Protein AF-A0A0B0MB59-F1 (afdb_monomer_lite)

Foldseek 3Di:
DPPDDDDDDDDPLVVVLLVLLVVVLVVDDPPPVDPPVNLVVLLVVLVVQQDPQLAHDPDRPDDGDLQRLVVSLSSCSNSPADCQGGDVSSNVSSVVSQVVVVHSLPPDLVSQLVCVVSVSHPPVSHDDDDPCLCVDDPPPPSNLVVDDPVSVVVNVSNVVVVVVVVVVVVVVVPPDD

Secondary structure (DSSP, 8-state):
----------SSHHHHHHHHHHHHHHHTTHHHHS-HHHHHHHHHHHHHT--TTS---SSTTPPP-HHHHHHHHHHHHHTT--TT-SGGGHHHHHHHHHHTTTGGGGS-HHHHHHHHHTTSS-GGGSPP--GGGGGS-TTSTT-GGGS-THHHHHHHHHHHHHHHHHHHHHHHTSS--

Organism: Gossypium arboreum (NCBI:txid29729)

InterPro domains:
  IPR008930 Terpenoid cyclases/protein prenyltransferase alpha-alpha toroid [SSF48239] (23-145)
  IPR018333 Squalene cyclase [PTHR11764] (20-145)
  IPR032697 Squalene cyclase, N-terminal [PF13249] (23-144)

pLDDT: mean 71.59, std 21.79, range [25.02, 96.62]

Sequence (177 aa):
MKQTIPQQKIEDGEEVMYEAITAVVKRRHLNTIFSSEHRKEILRYIYCHQNEDGGWGLYIGGHSTMFCTALNYICMRLLGVGPDGGLNNACERGRKWILDRGGVTTISSWGKTWLSILRVYEWSGCQPMPPEFWLFPSYFPIHPDIKSEYNIRYAELIVYINDDDILMQQRCFVTVE

Radius of gyration: 18.6 Å; chains: 1; bounding box: 46×54×50 Å

Structure (mmCIF, N/CA/C/O backbone):
data_AF-A0A0B0MB59-F1
#
_entry.id   AF-A0A0B0MB59-F1
#
loop_
_atom_site.group_PDB
_atom_site.id
_atom_site.type_symbol
_atom_site.label_atom_id
_atom_site.label_alt_id
_atom_site.label_comp_id
_atom_site.label_asym_id
_atom_site.label_entity_id
_atom_site.label_seq_id
_atom_site.pdbx_PDB_ins_code
_atom_site.Cartn_x
_atom_site.Cartn_y
_atom_site.Cartn_z
_atom_site.occupancy
_atom_site.B_iso_or_equiv
_atom_site.auth_seq_id
_atom_site.auth_comp_id
_atom_site.auth_asym_id
_atom_site.auth_atom_id
_atom_site.pdbx_PDB_model_num
ATOM 1 N N . MET A 1 1 ? 4.342 -9.122 -29.317 1.00 31.11 1 MET A N 1
ATOM 2 C CA . MET A 1 1 ? 3.976 -10.315 -28.526 1.00 31.11 1 MET A CA 1
ATOM 3 C C . MET A 1 1 ? 3.153 -9.822 -27.339 1.00 31.11 1 MET A C 1
ATOM 5 O O . MET A 1 1 ? 3.700 -9.120 -26.502 1.00 31.11 1 MET A O 1
ATOM 9 N N . LYS A 1 2 ? 1.826 -10.015 -27.335 1.00 26.62 2 LYS A N 1
ATOM 10 C CA . LYS A 1 2 ? 0.971 -9.592 -26.211 1.00 26.62 2 LYS A CA 1
ATOM 11 C C . LYS A 1 2 ? 1.116 -10.643 -25.112 1.00 26.62 2 LYS A C 1
ATOM 13 O O . LYS A 1 2 ? 0.613 -11.751 -25.267 1.00 26.62 2 LYS A O 1
ATOM 18 N N . GLN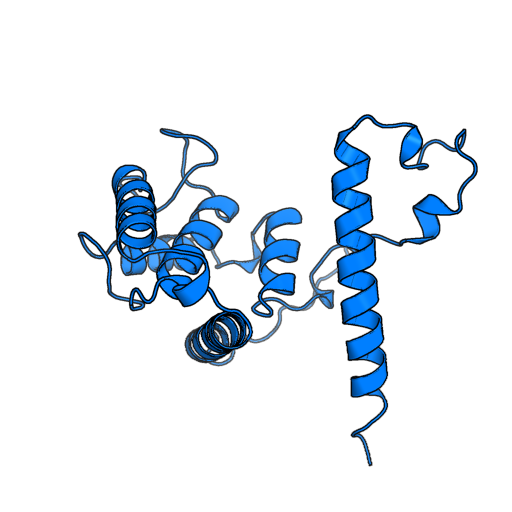 A 1 3 ? 1.866 -10.327 -24.061 1.00 29.17 3 GLN A N 1
ATOM 19 C CA . GLN A 1 3 ? 2.024 -11.225 -22.922 1.00 29.17 3 GLN A CA 1
ATOM 20 C C . GLN A 1 3 ? 0.690 -11.252 -22.167 1.00 29.17 3 GLN A C 1
ATOM 22 O O . GLN A 1 3 ? 0.272 -10.252 -21.589 1.00 29.17 3 GLN A O 1
ATOM 27 N N . THR A 1 4 ? -0.028 -12.369 -22.276 1.00 25.30 4 THR A N 1
ATOM 28 C CA . THR A 1 4 ? -1.316 -12.561 -21.603 1.00 25.30 4 THR A CA 1
ATOM 29 C C . THR A 1 4 ? -1.010 -13.089 -20.211 1.00 25.30 4 THR A C 1
ATOM 31 O O . THR A 1 4 ? -0.623 -14.244 -20.063 1.00 25.30 4 THR A O 1
ATOM 34 N N . ILE A 1 5 ? -1.096 -12.210 -19.212 1.00 34.41 5 ILE A N 1
ATOM 35 C CA . ILE A 1 5 ? -0.910 -12.567 -17.804 1.00 34.41 5 ILE A CA 1
ATOM 36 C C . ILE A 1 5 ? -2.161 -13.348 -17.373 1.00 34.41 5 ILE A C 1
ATOM 38 O O . ILE A 1 5 ? -3.265 -12.815 -17.525 1.00 34.41 5 ILE A O 1
ATOM 42 N N . PRO A 1 6 ? -2.035 -14.596 -16.892 1.00 28.38 6 PRO A N 1
ATOM 43 C CA . PRO A 1 6 ? -3.186 -15.372 -16.451 1.00 28.38 6 PRO A CA 1
ATOM 44 C C . PRO A 1 6 ? -3.876 -14.663 -15.279 1.00 28.38 6 PRO A C 1
ATOM 46 O O . PRO A 1 6 ? -3.225 -14.239 -14.326 1.00 28.38 6 PRO A O 1
ATOM 49 N N . GLN A 1 7 ? -5.199 -14.511 -15.358 1.00 28.09 7 GLN A N 1
ATOM 50 C CA . GLN A 1 7 ? -5.982 -14.004 -14.235 1.00 28.09 7 GLN A CA 1
ATOM 51 C C . GLN A 1 7 ? -6.150 -15.114 -13.201 1.00 28.09 7 GLN A C 1
ATOM 53 O O . GLN A 1 7 ? -6.767 -16.145 -13.469 1.00 28.09 7 GLN A O 1
ATOM 58 N N . GLN A 1 8 ? -5.570 -14.899 -12.026 1.00 40.03 8 GLN A N 1
ATOM 59 C CA . GLN A 1 8 ? -5.631 -15.829 -10.909 1.00 40.03 8 GLN A CA 1
ATOM 60 C C . GLN A 1 8 ? -6.988 -15.695 -10.205 1.00 40.03 8 GLN A C 1
ATOM 62 O O . GLN A 1 8 ? -7.430 -14.584 -9.904 1.00 40.03 8 GLN A O 1
ATOM 67 N N . LYS A 1 9 ? -7.675 -16.824 -9.986 1.00 30.50 9 LYS A N 1
ATOM 68 C CA . LYS A 1 9 ? -8.944 -16.873 -9.249 1.00 30.50 9 LYS A CA 1
ATOM 69 C C . LYS A 1 9 ? -8.696 -16.465 -7.797 1.00 30.50 9 LYS A C 1
ATOM 71 O O . LYS A 1 9 ? -7.925 -17.112 -7.098 1.00 30.50 9 LYS A O 1
ATOM 76 N N . ILE A 1 10 ? -9.351 -15.389 -7.372 1.00 40.19 10 ILE A N 1
ATOM 77 C CA . ILE A 1 10 ? -9.326 -14.890 -5.997 1.00 40.19 10 ILE A CA 1
ATOM 78 C C . ILE A 1 10 ? -10.384 -15.687 -5.219 1.00 40.19 10 ILE A C 1
ATOM 80 O O . ILE A 1 10 ? -11.549 -15.303 -5.210 1.00 40.19 10 ILE A O 1
ATOM 84 N N . GLU A 1 11 ? -10.013 -16.827 -4.637 1.00 37.81 11 GLU A N 1
ATOM 85 C CA . GLU A 1 11 ? -10.822 -17.476 -3.592 1.00 37.81 11 GLU A CA 1
ATOM 86 C C . GLU A 1 11 ? -10.540 -16.767 -2.257 1.00 37.81 11 GLU A C 1
ATOM 88 O O . GLU A 1 11 ? -9.376 -16.603 -1.894 1.00 37.81 11 GLU A O 1
ATOM 93 N N . ASP A 1 12 ? -11.598 -16.251 -1.613 1.00 42.34 12 ASP A N 1
ATOM 94 C CA . ASP A 1 12 ? -11.659 -15.547 -0.315 1.00 42.34 12 ASP A CA 1
ATOM 95 C C . ASP A 1 12 ? -10.362 -14.851 0.143 1.00 42.34 12 ASP A C 1
ATOM 97 O O . ASP A 1 12 ? -9.833 -15.038 1.241 1.00 42.34 12 ASP A O 1
ATOM 101 N N . GLY A 1 13 ? -9.860 -13.974 -0.732 1.00 50.28 13 GLY A N 1
ATOM 102 C CA . GLY A 1 13 ? -8.582 -13.282 -0.569 1.00 50.28 13 GLY A CA 1
ATOM 103 C C . GLY A 1 13 ? -8.487 -12.373 0.660 1.00 50.28 13 GLY A C 1
ATOM 104 O O . GLY A 1 13 ? -7.385 -11.971 1.018 1.00 50.28 13 GLY A O 1
ATOM 105 N N . GLU A 1 14 ? -9.594 -12.050 1.334 1.00 49.81 14 GLU A N 1
ATOM 106 C CA . GLU A 1 14 ? -9.574 -11.238 2.559 1.00 49.81 14 GLU A CA 1
ATOM 107 C C . GLU A 1 14 ? -9.047 -12.000 3.779 1.00 49.81 14 GLU A C 1
ATOM 109 O O . GLU A 1 14 ? -8.273 -11.438 4.560 1.00 49.81 14 GLU A O 1
ATOM 114 N N . GLU A 1 15 ? -9.446 -13.263 3.940 1.00 47.84 15 GLU A N 1
ATOM 115 C CA . GLU A 1 15 ? -9.049 -14.101 5.075 1.00 47.84 15 GLU A CA 1
ATOM 116 C C . GLU A 1 15 ? -7.601 -14.566 4.901 1.00 47.84 15 GLU A C 1
ATOM 118 O O . GLU A 1 15 ? -6.786 -14.428 5.813 1.00 47.84 15 GLU A O 1
ATOM 123 N N . VAL A 1 16 ? -7.235 -14.945 3.671 1.00 52.03 16 VAL A N 1
ATOM 124 C CA . VAL A 1 16 ? -5.850 -15.250 3.285 1.00 52.03 16 VAL A CA 1
ATOM 125 C C . VAL A 1 16 ? -4.939 -14.042 3.506 1.00 52.03 16 VAL A C 1
ATOM 127 O O . VAL A 1 16 ? -3.849 -14.176 4.062 1.00 52.03 16 VAL A O 1
ATOM 130 N N . MET A 1 17 ? -5.381 -12.841 3.123 1.00 55.56 17 MET A N 1
ATOM 131 C CA . MET A 1 17 ? -4.605 -11.622 3.333 1.00 55.56 17 MET A CA 1
ATOM 132 C C . MET A 1 17 ? -4.500 -11.263 4.819 1.00 55.56 17 MET A C 1
ATOM 134 O O . MET A 1 17 ? -3.430 -10.851 5.257 1.00 55.56 17 MET A O 1
ATOM 138 N N . TYR A 1 18 ? -5.558 -11.434 5.618 1.00 55.88 18 TYR A N 1
ATOM 139 C CA . TYR A 1 18 ? -5.492 -11.203 7.063 1.00 55.88 18 TYR A CA 1
ATOM 140 C C . TYR A 1 18 ? -4.552 -12.185 7.766 1.00 55.88 18 TYR A C 1
ATOM 142 O O . TYR A 1 18 ? -3.727 -11.751 8.570 1.00 55.88 18 TYR A O 1
ATOM 150 N N . GLU A 1 19 ? -4.626 -13.474 7.442 1.00 56.94 19 GLU A N 1
ATOM 151 C CA . GLU A 1 19 ? -3.735 -14.511 7.970 1.00 56.94 19 GLU A CA 1
ATOM 152 C C . GLU A 1 19 ? -2.281 -14.262 7.550 1.00 56.94 19 GLU A C 1
ATOM 154 O O . GLU A 1 19 ? -1.385 -14.290 8.393 1.00 56.94 19 GLU A O 1
ATOM 159 N N . ALA A 1 20 ? -2.025 -13.915 6.283 1.00 59.28 20 ALA A N 1
ATOM 160 C CA . ALA A 1 20 ? -0.685 -13.590 5.790 1.00 59.28 20 ALA A CA 1
ATOM 161 C C . ALA A 1 20 ? -0.105 -12.338 6.471 1.00 59.28 20 ALA A C 1
ATOM 163 O O . ALA A 1 20 ? 1.011 -12.378 6.997 1.00 59.28 20 ALA A O 1
ATOM 164 N N . ILE A 1 21 ? -0.879 -11.249 6.543 1.00 57.94 21 ILE A N 1
ATOM 165 C CA . ILE A 1 21 ? -0.508 -10.013 7.251 1.00 57.94 21 ILE A CA 1
ATOM 166 C C . ILE A 1 21 ? -0.241 -10.314 8.731 1.00 57.94 21 ILE A C 1
ATOM 168 O O . ILE A 1 21 ? 0.785 -9.904 9.275 1.00 57.94 21 ILE A O 1
ATOM 172 N N . THR A 1 22 ? -1.114 -11.079 9.386 1.00 55.44 22 THR A N 1
ATOM 173 C CA . THR A 1 22 ? -0.971 -11.451 10.800 1.00 55.44 22 THR A CA 1
ATOM 174 C C . THR A 1 22 ? 0.231 -12.362 11.025 1.00 55.44 22 THR A C 1
ATOM 176 O O . THR A 1 22 ? 0.922 -12.218 12.032 1.00 55.44 22 THR A O 1
ATOM 179 N N . ALA A 1 23 ? 0.544 -13.259 10.092 1.00 55.28 23 ALA A N 1
ATOM 180 C CA . ALA A 1 23 ? 1.728 -14.107 10.147 1.00 55.28 23 ALA A CA 1
ATOM 181 C C . ALA A 1 23 ? 3.022 -13.293 9.998 1.00 55.28 23 ALA A C 1
ATOM 183 O O . ALA A 1 23 ? 3.993 -13.572 10.703 1.00 55.28 23 ALA A O 1
ATOM 184 N N . VAL A 1 24 ? 3.037 -12.261 9.147 1.00 56.34 24 VAL A N 1
ATOM 185 C CA . VAL A 1 24 ? 4.159 -11.312 9.026 1.00 56.34 24 VAL A CA 1
ATOM 186 C C . VAL A 1 24 ? 4.338 -10.511 10.321 1.00 56.34 24 VAL A C 1
ATOM 188 O O . VAL A 1 24 ? 5.451 -10.437 10.845 1.00 56.34 24 VAL A O 1
ATOM 191 N N . VAL A 1 25 ? 3.246 -9.995 10.899 1.00 54.53 25 VAL A N 1
ATOM 192 C CA . VAL A 1 25 ? 3.253 -9.285 12.196 1.00 54.53 25 VAL A CA 1
ATOM 193 C C . VAL A 1 25 ? 3.729 -10.200 13.326 1.00 54.53 25 VAL A C 1
ATOM 195 O O . VAL A 1 25 ? 4.569 -9.800 14.133 1.00 54.53 25 VAL A O 1
ATOM 198 N N . LYS A 1 26 ? 3.237 -11.447 13.377 1.00 52.09 26 LYS A N 1
ATOM 199 C CA . LYS A 1 26 ? 3.660 -12.461 14.357 1.00 52.09 26 LYS A CA 1
ATOM 200 C C . LYS A 1 26 ? 5.127 -12.837 14.190 1.00 52.09 26 LYS A C 1
ATOM 202 O O . LYS A 1 26 ? 5.798 -13.072 15.191 1.00 52.09 26 LYS A O 1
ATOM 207 N N . ARG A 1 27 ? 5.640 -12.879 12.956 1.00 49.03 27 ARG A N 1
ATOM 208 C CA . ARG A 1 27 ? 7.044 -13.219 12.689 1.00 49.03 27 ARG A CA 1
ATOM 209 C C . ARG A 1 27 ? 8.023 -12.133 13.116 1.00 49.03 27 ARG A C 1
ATOM 211 O O . ARG A 1 27 ? 9.173 -12.472 13.383 1.00 49.03 27 ARG A O 1
ATOM 218 N N . ARG A 1 28 ? 7.612 -10.865 13.223 1.00 47.59 28 ARG A N 1
ATOM 219 C CA . ARG A 1 28 ? 8.487 -9.787 13.704 1.00 47.59 28 ARG A CA 1
ATOM 220 C C . ARG A 1 28 ? 7.723 -8.732 14.499 1.00 47.59 28 ARG A C 1
ATOM 222 O O . ARG A 1 28 ? 7.132 -7.833 13.927 1.00 47.59 28 ARG A O 1
ATOM 229 N N . HIS A 1 29 ? 7.831 -8.814 15.825 1.00 59.09 29 HIS A N 1
ATOM 230 C CA . HIS A 1 29 ? 8.320 -7.737 16.707 1.00 59.09 29 HIS A CA 1
ATOM 231 C C . HIS A 1 29 ? 7.786 -6.288 16.539 1.00 59.09 29 HIS A C 1
ATOM 233 O O . HIS A 1 29 ? 8.367 -5.359 17.096 1.00 59.09 29 HIS A O 1
ATOM 239 N N . LEU A 1 30 ? 6.673 -6.030 15.849 1.00 61.66 30 LEU A N 1
ATOM 240 C CA . LEU A 1 30 ? 6.163 -4.662 15.673 1.00 61.66 30 LEU A CA 1
ATOM 241 C C . LEU A 1 30 ? 5.760 -4.025 17.010 1.00 61.66 30 LEU A C 1
ATOM 243 O O . LEU A 1 30 ? 6.005 -2.842 17.223 1.00 61.66 30 LEU A O 1
ATOM 247 N N . ASN A 1 31 ? 5.236 -4.831 17.941 1.00 60.34 31 ASN A N 1
ATOM 248 C CA . ASN A 1 31 ? 4.901 -4.394 19.301 1.00 60.34 31 ASN A CA 1
ATOM 249 C C . ASN A 1 31 ? 6.134 -4.105 20.172 1.00 60.34 31 ASN A C 1
ATOM 251 O O . ASN A 1 31 ? 6.023 -3.382 21.154 1.00 60.34 31 ASN A O 1
ATOM 255 N N . THR A 1 32 ? 7.293 -4.677 19.836 1.00 66.81 32 THR A N 1
ATOM 256 C CA . THR A 1 32 ? 8.566 -4.416 20.527 1.00 66.81 32 THR A CA 1
ATOM 257 C C . THR A 1 32 ? 9.344 -3.260 19.899 1.00 66.81 32 THR A C 1
ATOM 259 O O . THR A 1 32 ? 10.118 -2.615 20.592 1.00 66.81 32 THR A O 1
ATOM 262 N N . ILE A 1 33 ? 9.141 -2.985 18.605 1.00 77.06 33 ILE A N 1
ATOM 263 C CA . ILE A 1 33 ? 9.831 -1.908 17.876 1.00 77.06 33 ILE A CA 1
ATOM 264 C C . ILE A 1 33 ? 9.095 -0.571 18.042 1.00 77.06 33 ILE A C 1
ATOM 266 O O . ILE A 1 33 ? 9.730 0.458 18.266 1.00 77.06 33 ILE A O 1
ATOM 270 N N . PHE A 1 34 ? 7.760 -0.569 17.959 1.00 81.06 34 PHE A N 1
ATOM 271 C CA . PHE A 1 34 ? 6.955 0.642 18.104 1.00 81.06 34 PHE A CA 1
ATOM 272 C C . PHE A 1 34 ? 6.220 0.663 19.442 1.00 81.06 34 PHE A C 1
ATOM 274 O O . PHE A 1 34 ? 5.401 -0.209 19.734 1.00 81.06 34 PHE A O 1
ATOM 281 N N . SER A 1 35 ? 6.466 1.716 20.225 1.00 87.00 35 SER A N 1
ATOM 282 C CA . SER A 1 35 ? 5.687 2.014 21.426 1.00 87.00 35 SER A CA 1
ATOM 283 C C . SER A 1 35 ? 4.209 2.243 21.087 1.00 87.00 35 SER A C 1
ATOM 285 O O . SER A 1 35 ? 3.843 2.545 19.944 1.00 87.00 35 SER A O 1
ATOM 287 N N . SER A 1 36 ? 3.341 2.138 22.095 1.00 86.00 36 SER A N 1
ATOM 288 C CA . SER A 1 36 ? 1.910 2.439 21.952 1.00 86.00 36 SER A CA 1
ATOM 289 C C . SER A 1 36 ? 1.666 3.832 21.376 1.00 86.00 36 SER A C 1
ATOM 291 O O . SER A 1 36 ? 0.788 4.002 20.533 1.00 86.00 36 SER A O 1
ATOM 293 N N . GLU A 1 37 ? 2.466 4.814 21.792 1.00 91.19 37 GLU A N 1
ATOM 294 C CA . GLU A 1 37 ? 2.316 6.202 21.359 1.00 91.19 37 GLU A CA 1
ATOM 295 C C . GLU A 1 37 ? 2.730 6.380 19.898 1.00 91.19 37 GLU A C 1
ATOM 297 O O . GLU A 1 37 ? 1.990 6.997 19.136 1.00 91.19 37 GLU A O 1
ATOM 302 N N . HIS A 1 38 ? 3.821 5.744 19.449 1.00 90.75 38 HIS A N 1
ATOM 303 C CA . HIS A 1 38 ? 4.188 5.767 18.028 1.00 90.75 38 HIS A CA 1
ATOM 304 C C . HIS A 1 38 ? 3.084 5.179 17.147 1.00 90.75 38 HIS A C 1
ATOM 306 O O . HIS A 1 38 ? 2.750 5.750 16.114 1.00 90.75 38 HIS A O 1
ATOM 312 N N . ARG A 1 39 ? 2.467 4.070 17.562 1.00 89.44 39 ARG A N 1
ATOM 313 C CA . ARG A 1 39 ? 1.375 3.447 16.798 1.00 89.44 39 ARG A CA 1
ATOM 314 C C . ARG A 1 39 ? 0.150 4.352 16.696 1.00 89.44 39 ARG A C 1
ATOM 316 O O . ARG A 1 39 ? -0.438 4.448 15.621 1.00 89.44 39 ARG A O 1
ATOM 323 N N . LYS A 1 40 ? -0.219 5.022 17.793 1.00 92.06 40 LYS A N 1
ATOM 324 C CA . LYS A 1 40 ? -1.312 6.006 17.798 1.00 92.06 40 LYS A CA 1
ATOM 325 C C . LYS A 1 40 ? -1.021 7.156 16.840 1.00 92.06 40 LYS A C 1
ATOM 327 O O . LYS A 1 40 ? -1.894 7.514 16.058 1.00 92.06 40 LYS A O 1
ATOM 332 N N . GLU A 1 41 ? 0.199 7.685 16.859 1.00 94.94 41 GLU A N 1
ATOM 333 C CA . GLU A 1 41 ? 0.596 8.799 15.995 1.00 94.94 41 GLU A CA 1
ATOM 334 C C . GLU A 1 41 ? 0.687 8.408 14.516 1.00 94.94 41 GLU A C 1
ATOM 336 O O . GLU A 1 41 ? 0.254 9.176 13.659 1.00 94.94 41 GLU A O 1
ATOM 341 N N . ILE A 1 42 ? 1.144 7.191 14.202 1.00 93.69 42 ILE A N 1
ATOM 342 C CA . ILE A 1 42 ? 1.111 6.657 12.832 1.00 93.69 42 ILE A CA 1
ATOM 343 C C . ILE A 1 42 ? -0.337 6.568 12.335 1.00 93.69 42 ILE A C 1
ATOM 345 O O . ILE A 1 42 ? -0.647 7.063 11.254 1.00 93.69 42 ILE A O 1
ATOM 349 N N . LEU A 1 43 ? -1.247 5.992 13.129 1.00 94.31 43 LEU A N 1
ATOM 350 C CA . LEU A 1 43 ? -2.665 5.922 12.762 1.00 94.31 43 LEU A CA 1
ATOM 351 C C . LEU A 1 43 ? -3.284 7.316 12.619 1.00 94.31 43 LEU A C 1
ATOM 353 O O . LEU A 1 43 ? -3.990 7.566 11.646 1.00 94.31 43 LEU A O 1
ATOM 357 N N . ARG A 1 44 ? -2.979 8.242 13.538 1.00 95.75 44 ARG A N 1
ATOM 358 C CA . ARG A 1 44 ? -3.426 9.639 13.456 1.00 95.75 44 ARG A CA 1
ATOM 359 C C . ARG A 1 44 ? -2.990 10.270 12.139 1.00 95.75 44 ARG A C 1
ATOM 361 O O . ARG A 1 44 ? -3.821 10.852 11.450 1.00 95.75 44 ARG A O 1
ATOM 368 N N . TYR A 1 45 ? -1.724 10.099 11.761 1.00 95.44 45 TYR A N 1
ATOM 369 C CA . TYR A 1 45 ? -1.201 10.592 10.492 1.00 95.44 45 TYR A CA 1
ATOM 370 C C . TYR A 1 45 ? -1.955 10.001 9.294 1.00 95.44 45 TYR A C 1
ATOM 372 O O . TYR A 1 45 ? -2.354 10.752 8.406 1.00 95.44 45 TYR A O 1
ATOM 380 N N . ILE A 1 46 ? -2.203 8.689 9.277 1.00 95.25 46 ILE A N 1
ATOM 381 C CA . ILE A 1 46 ? -2.947 8.027 8.194 1.00 95.25 46 ILE A CA 1
ATOM 382 C C . ILE A 1 46 ? -4.365 8.599 8.079 1.00 95.25 46 ILE A C 1
ATOM 384 O O . ILE A 1 46 ? -4.803 8.930 6.977 1.00 95.25 46 ILE A O 1
ATOM 388 N N . TYR A 1 47 ? -5.070 8.760 9.202 1.00 95.69 47 TYR A N 1
ATOM 389 C CA . TYR A 1 47 ? -6.438 9.281 9.211 1.00 95.69 47 TYR A CA 1
ATOM 390 C C . TYR A 1 47 ? -6.517 10.744 8.771 1.00 95.69 47 TYR A C 1
ATOM 392 O O . TYR A 1 47 ? -7.429 11.101 8.032 1.00 95.69 47 TYR A O 1
ATOM 400 N N . CYS A 1 48 ? -5.562 11.583 9.182 1.00 94.94 48 CYS A N 1
ATOM 401 C CA . CYS A 1 48 ? -5.528 12.998 8.803 1.00 94.94 48 CYS A CA 1
ATOM 402 C C . CYS A 1 48 ? -5.342 13.221 7.296 1.00 94.94 48 CYS A C 1
ATOM 404 O O . CYS A 1 48 ? -5.739 14.265 6.790 1.00 94.94 48 CYS A O 1
ATOM 406 N N . HIS A 1 49 ? -4.733 12.265 6.595 1.00 94.75 49 HIS A N 1
ATOM 407 C CA . HIS A 1 49 ? -4.380 12.393 5.181 1.00 94.75 49 HIS A CA 1
ATOM 408 C C . HIS A 1 49 ? -5.203 11.488 4.262 1.00 94.75 49 HIS A C 1
ATOM 410 O O . HIS A 1 49 ? -4.860 11.344 3.088 1.00 94.75 49 HIS A O 1
ATOM 416 N N . GLN A 1 50 ? -6.263 10.863 4.778 1.00 96.62 50 GLN A N 1
ATOM 417 C CA . GLN A 1 50 ? -7.209 10.160 3.924 1.00 96.62 50 GLN A CA 1
ATOM 418 C C . GLN A 1 50 ? -8.067 11.182 3.179 1.00 96.62 50 GLN A C 1
ATOM 420 O O . GLN A 1 50 ? -8.667 12.067 3.788 1.00 96.62 50 GLN A O 1
ATOM 425 N N . ASN A 1 51 ? -8.130 11.041 1.861 1.00 96.25 51 ASN A N 1
ATOM 426 C CA . ASN A 1 51 ? -8.953 11.892 1.016 1.00 96.25 51 ASN A CA 1
ATOM 427 C C . ASN A 1 51 ? -10.448 11.590 1.225 1.00 96.25 51 ASN A C 1
ATOM 429 O O . ASN A 1 51 ? -10.825 10.512 1.693 1.00 96.25 51 ASN A O 1
ATOM 433 N N . GLU A 1 52 ? -11.314 12.522 0.822 1.00 94.81 52 GLU A N 1
ATOM 434 C CA . GLU A 1 52 ? -12.777 12.372 0.925 1.00 94.81 52 GLU A CA 1
ATOM 435 C C . GLU A 1 52 ? -13.312 11.155 0.157 1.00 94.81 52 GLU A C 1
ATOM 437 O O . GLU A 1 52 ? -14.304 10.549 0.554 1.00 94.81 52 GLU A O 1
ATOM 442 N N . ASP A 1 53 ? -12.621 10.755 -0.915 1.00 94.56 53 ASP A N 1
ATOM 443 C CA . ASP A 1 53 ? -12.957 9.562 -1.693 1.00 94.56 53 ASP A CA 1
ATOM 444 C C . ASP A 1 53 ? -12.617 8.247 -0.968 1.00 94.56 53 ASP A C 1
ATOM 446 O O . ASP A 1 53 ? -13.030 7.177 -1.412 1.00 94.56 53 ASP A O 1
ATOM 450 N N . GLY A 1 54 ? -11.891 8.313 0.152 1.00 94.81 54 GLY A N 1
ATOM 451 C CA . GLY A 1 54 ? -11.458 7.167 0.944 1.00 94.81 54 GLY A CA 1
ATOM 452 C C . GLY A 1 54 ? -10.059 6.648 0.611 1.00 94.81 54 GLY A C 1
ATOM 453 O O . GLY A 1 54 ? -9.605 5.712 1.271 1.00 94.81 54 GLY A O 1
ATOM 454 N N . GLY A 1 55 ? -9.364 7.223 -0.372 1.00 94.94 55 GLY A N 1
ATOM 455 C CA . GLY A 1 55 ? -8.014 6.812 -0.754 1.00 94.94 55 GLY A CA 1
ATOM 456 C C . GLY A 1 55 ? -6.897 7.697 -0.190 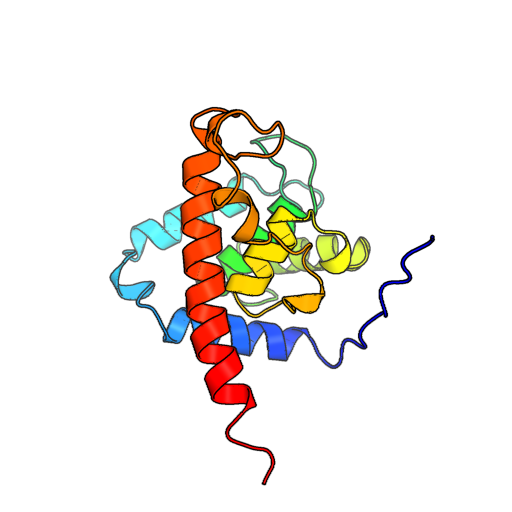1.00 94.94 55 GLY A C 1
ATOM 457 O O . GLY A 1 55 ? -7.132 8.621 0.589 1.00 94.94 55 GLY A O 1
ATOM 458 N N . TRP A 1 56 ? -5.660 7.402 -0.603 1.00 96.62 56 TRP A N 1
ATOM 459 C CA . TRP A 1 56 ? -4.460 8.178 -0.266 1.00 96.62 56 TRP A CA 1
ATOM 460 C C . TRP A 1 56 ? -3.609 8.457 -1.503 1.00 96.62 56 TRP A C 1
ATOM 462 O O . TRP A 1 56 ? -3.474 7.606 -2.389 1.00 96.62 56 TRP A O 1
ATOM 472 N N . GLY A 1 57 ? -3.009 9.646 -1.551 1.00 93.62 57 GLY A N 1
ATOM 473 C CA . GLY A 1 57 ? -2.096 10.071 -2.612 1.00 93.62 57 GLY A CA 1
ATOM 474 C C . GLY A 1 57 ? -0.616 9.825 -2.307 1.00 93.62 57 GLY A C 1
ATOM 475 O O . GLY A 1 57 ? -0.244 9.422 -1.207 1.00 93.62 57 GLY A O 1
ATOM 476 N N . LEU A 1 58 ? 0.236 10.082 -3.306 1.00 90.88 58 LEU A N 1
ATOM 477 C CA . LEU A 1 58 ? 1.704 10.002 -3.185 1.00 90.88 58 LEU A CA 1
ATOM 478 C C . LEU A 1 58 ? 2.304 11.099 -2.296 1.00 90.88 58 LEU A C 1
ATOM 480 O O . LEU A 1 58 ? 3.400 10.936 -1.770 1.00 90.88 58 LEU A O 1
ATOM 484 N N . TYR A 1 59 ? 1.597 12.212 -2.145 1.00 90.62 59 TYR A N 1
ATOM 485 C CA . TYR A 1 59 ? 1.954 13.317 -1.268 1.00 90.62 59 TYR A CA 1
ATOM 486 C C . TYR A 1 59 ? 0.686 13.884 -0.627 1.00 90.62 59 TYR A C 1
ATOM 488 O O . TYR A 1 59 ? -0.432 13.595 -1.063 1.00 90.62 59 TYR A O 1
ATOM 496 N N . ILE A 1 60 ? 0.869 14.693 0.415 1.00 88.25 60 ILE A N 1
ATOM 497 C CA . ILE A 1 60 ? -0.226 15.312 1.165 1.00 88.25 60 ILE A CA 1
ATOM 498 C C . ILE A 1 60 ? -1.033 16.235 0.239 1.00 88.25 60 ILE A C 1
ATOM 500 O O . ILE A 1 60 ? -0.482 17.173 -0.330 1.00 88.25 60 ILE A O 1
ATOM 504 N N . GLY A 1 61 ? -2.331 15.956 0.085 1.00 87.19 61 GLY A N 1
ATOM 505 C CA . GLY A 1 61 ? -3.234 16.691 -0.811 1.00 87.19 61 GLY A CA 1
ATOM 506 C C . GLY A 1 61 ? -3.227 16.218 -2.271 1.00 87.19 61 GLY A C 1
ATOM 507 O O . GLY A 1 61 ? -3.951 16.771 -3.094 1.00 87.19 61 GLY A O 1
ATOM 508 N N . GLY A 1 62 ? -2.431 15.199 -2.611 1.00 91.94 62 GLY A N 1
ATOM 509 C CA . GLY A 1 62 ? -2.464 14.572 -3.929 1.00 91.94 62 GLY A CA 1
ATOM 510 C C . GLY A 1 62 ? -3.677 13.655 -4.120 1.00 91.94 62 GLY A C 1
ATOM 511 O O . GLY A 1 62 ? -4.246 13.127 -3.162 1.00 91.94 62 GLY A O 1
ATOM 512 N N . HIS A 1 63 ? -4.041 13.406 -5.380 1.00 95.06 63 HIS A N 1
ATOM 513 C CA . HIS A 1 63 ? -5.109 12.463 -5.719 1.00 95.06 63 HIS A CA 1
ATOM 514 C C . HIS A 1 63 ? -4.802 11.042 -5.247 1.00 95.06 63 HIS A C 1
ATOM 516 O O . HIS A 1 63 ? -3.650 10.598 -5.260 1.00 95.06 63 HIS A O 1
ATOM 522 N N . SER A 1 64 ? -5.857 10.315 -4.888 1.00 95.88 64 SER A N 1
ATOM 523 C CA . SER A 1 64 ? -5.768 8.936 -4.428 1.00 95.88 64 SER A CA 1
ATOM 524 C C . SER A 1 64 ? -5.200 8.007 -5.502 1.00 95.88 64 SER A C 1
ATOM 526 O O . SER A 1 64 ? -5.624 8.024 -6.658 1.00 95.88 64 SER A O 1
ATOM 528 N N . THR A 1 65 ? -4.238 7.170 -5.117 1.00 94.56 65 THR A N 1
ATOM 529 C CA . THR A 1 65 ? -3.592 6.189 -6.001 1.00 94.56 65 THR A CA 1
ATOM 530 C C . THR A 1 65 ? -3.728 4.782 -5.432 1.00 94.56 65 THR A C 1
ATOM 532 O O . THR A 1 65 ? -3.799 4.605 -4.215 1.00 94.56 65 THR A O 1
ATOM 535 N N . MET A 1 66 ? -3.721 3.762 -6.299 1.00 92.25 66 MET A N 1
ATOM 536 C CA . MET A 1 66 ? -3.789 2.361 -5.858 1.00 92.25 66 MET A CA 1
ATOM 537 C C . MET A 1 66 ? -2.610 1.986 -4.958 1.00 92.25 66 MET A C 1
ATOM 539 O O . MET A 1 66 ? -2.800 1.333 -3.939 1.00 92.25 66 MET A O 1
ATOM 543 N N . PHE A 1 67 ? -1.406 2.461 -5.290 1.00 91.12 67 PHE A N 1
ATOM 544 C CA . PHE A 1 67 ? -0.196 2.200 -4.513 1.00 91.12 67 PHE A CA 1
ATOM 545 C C . PHE A 1 67 ? -0.309 2.711 -3.074 1.00 91.12 67 PHE A C 1
ATOM 547 O O . PHE A 1 67 ? -0.205 1.933 -2.127 1.00 91.12 67 PHE A O 1
ATOM 554 N N . CYS A 1 68 ? -0.587 4.003 -2.899 1.00 93.75 68 CYS A N 1
ATOM 555 C CA . CYS A 1 68 ? -0.659 4.602 -1.570 1.00 93.75 68 CYS A CA 1
ATOM 556 C C . CYS A 1 68 ? -1.885 4.134 -0.788 1.00 93.75 68 CYS A C 1
ATOM 558 O O . CYS A 1 68 ? -1.785 3.927 0.419 1.00 93.75 68 CYS A O 1
ATOM 560 N N . THR A 1 69 ? -3.023 3.924 -1.453 1.00 94.69 69 THR A N 1
ATOM 561 C CA . THR A 1 69 ? -4.238 3.444 -0.783 1.00 94.69 69 THR A CA 1
ATOM 562 C C . THR A 1 69 ? -4.057 2.022 -0.263 1.00 94.69 69 THR A C 1
ATOM 564 O O . THR A 1 69 ? -4.357 1.762 0.900 1.00 94.69 69 THR A O 1
ATOM 567 N N . ALA A 1 70 ? -3.488 1.120 -1.071 1.00 91.94 70 ALA A N 1
ATOM 568 C CA . ALA A 1 70 ? -3.207 -0.249 -0.646 1.00 91.94 70 ALA A CA 1
ATOM 569 C C . ALA A 1 70 ? -2.205 -0.298 0.519 1.00 91.94 70 ALA A C 1
ATOM 571 O O . ALA A 1 70 ? -2.449 -0.992 1.504 1.00 91.94 70 ALA A O 1
ATOM 572 N N . LEU A 1 71 ? -1.112 0.472 0.456 1.00 91.25 71 LEU A N 1
ATOM 573 C CA . LEU A 1 71 ? -0.112 0.490 1.529 1.00 91.25 71 LEU A CA 1
ATOM 574 C C . LEU A 1 71 ? -0.647 1.085 2.836 1.00 91.25 71 LEU A C 1
ATOM 576 O O . LEU A 1 71 ? -0.395 0.517 3.897 1.00 91.25 71 LEU A O 1
ATOM 580 N N . ASN A 1 72 ? -1.410 2.182 2.787 1.00 93.38 72 ASN A N 1
ATOM 581 C CA . ASN A 1 72 ? -2.026 2.754 3.991 1.00 93.38 72 ASN A CA 1
ATOM 582 C C . ASN A 1 72 ? -3.081 1.813 4.585 1.00 93.38 72 ASN A C 1
ATOM 584 O O . ASN A 1 72 ? -3.119 1.627 5.802 1.00 93.38 72 ASN A O 1
ATOM 588 N N . TYR A 1 73 ? -3.882 1.157 3.739 1.00 92.31 73 TYR A N 1
ATOM 589 C CA . TYR A 1 73 ? -4.818 0.125 4.175 1.00 92.31 73 TYR A CA 1
ATOM 590 C C . TYR A 1 73 ? -4.098 -1.014 4.908 1.00 92.31 73 TYR A C 1
ATOM 592 O O . TYR A 1 73 ? -4.434 -1.331 6.049 1.00 92.31 73 TYR A O 1
ATOM 600 N N . ILE A 1 74 ? -3.054 -1.579 4.297 1.00 89.25 74 ILE A N 1
ATOM 601 C CA . ILE A 1 74 ? -2.250 -2.647 4.899 1.00 89.25 74 ILE A CA 1
ATOM 602 C C . ILE A 1 74 ? -1.579 -2.172 6.189 1.00 89.25 74 ILE A C 1
ATOM 604 O O . ILE A 1 74 ? -1.574 -2.908 7.169 1.00 89.25 74 ILE A O 1
ATOM 608 N N . CYS A 1 75 ? -1.063 -0.942 6.235 1.00 89.75 75 CYS A N 1
ATOM 609 C CA . CYS A 1 75 ? -0.460 -0.373 7.439 1.00 89.75 75 CYS A CA 1
ATOM 610 C C . CYS A 1 75 ? -1.455 -0.341 8.609 1.00 89.75 75 CYS A C 1
ATOM 612 O O . CYS A 1 75 ? -1.126 -0.788 9.708 1.00 89.75 75 CYS A O 1
ATOM 614 N N . MET A 1 76 ? -2.698 0.088 8.370 1.00 90.00 76 MET A N 1
ATOM 615 C CA . MET A 1 76 ? -3.751 0.031 9.388 1.00 90.00 76 MET A CA 1
ATOM 616 C C . MET A 1 76 ? -4.031 -1.410 9.837 1.00 90.00 76 MET A C 1
ATOM 618 O O . MET A 1 76 ? -4.107 -1.663 11.042 1.00 90.00 76 MET A O 1
ATOM 622 N N . ARG A 1 77 ? -4.111 -2.368 8.899 1.00 87.62 77 ARG A N 1
ATOM 623 C CA . ARG A 1 77 ? -4.298 -3.796 9.224 1.00 87.62 77 ARG A CA 1
ATOM 624 C C . ARG A 1 77 ? -3.142 -4.344 10.073 1.00 87.62 77 ARG A C 1
ATOM 626 O O . ARG A 1 77 ? -3.395 -5.003 11.078 1.00 87.62 77 ARG A O 1
ATOM 633 N N . LEU A 1 78 ? -1.893 -4.016 9.731 1.00 84.00 78 LEU A N 1
ATOM 634 C CA . LEU A 1 78 ? -0.686 -4.397 10.483 1.00 84.00 78 LEU A CA 1
ATOM 635 C C . LEU A 1 78 ? -0.677 -3.815 11.904 1.00 84.00 78 LEU A C 1
ATOM 637 O O . LEU A 1 78 ? -0.209 -4.460 12.841 1.00 84.00 78 LEU A O 1
ATOM 641 N N . LEU A 1 79 ? -1.213 -2.605 12.080 1.00 85.69 79 LEU A N 1
ATOM 642 C CA . LEU A 1 79 ? -1.330 -1.943 13.381 1.00 85.69 79 LEU A CA 1
ATOM 643 C C . LEU A 1 79 ? -2.508 -2.455 14.225 1.00 85.69 79 LEU A C 1
ATOM 645 O O . LEU A 1 79 ? -2.673 -1.993 15.358 1.00 85.69 79 LEU A O 1
ATOM 649 N N . GLY A 1 80 ? -3.271 -3.432 13.724 1.00 84.12 80 GLY A N 1
ATOM 650 C CA . GLY A 1 80 ? -4.363 -4.096 14.437 1.00 84.12 80 GLY A CA 1
ATOM 651 C C . GLY A 1 80 ? -5.736 -3.458 14.232 1.00 84.12 80 GLY A C 1
ATOM 652 O O . GLY A 1 80 ? -6.666 -3.781 14.967 1.00 84.12 80 GLY A O 1
ATOM 653 N N . VAL A 1 81 ? -5.886 -2.554 13.260 1.00 88.06 81 VAL A N 1
ATOM 654 C CA . VAL A 1 81 ? -7.199 -2.013 12.887 1.00 88.06 81 VAL A CA 1
ATOM 655 C C . VAL A 1 81 ? -7.974 -3.087 12.118 1.00 88.06 81 VAL A C 1
ATOM 657 O O . VAL A 1 81 ? -7.457 -3.687 11.173 1.00 88.06 81 VAL A O 1
ATOM 660 N N . GLY A 1 82 ? -9.213 -3.346 12.539 1.00 85.19 82 GLY A N 1
ATOM 661 C CA . GLY A 1 82 ? -10.108 -4.283 11.856 1.00 85.19 82 GLY A CA 1
ATOM 662 C C . GLY A 1 82 ? -10.498 -3.809 10.447 1.00 85.19 82 GLY A C 1
ATOM 663 O O . GLY A 1 82 ? -10.372 -2.621 10.150 1.00 85.19 82 GLY A O 1
ATOM 664 N N . PRO A 1 83 ? -10.993 -4.712 9.580 1.00 83.12 83 PRO A N 1
ATOM 665 C CA . PRO A 1 83 ? -11.377 -4.383 8.201 1.00 83.12 83 PRO A CA 1
ATOM 666 C C . PRO A 1 83 ? -12.447 -3.285 8.113 1.00 83.12 83 PRO A C 1
ATOM 668 O O . PRO A 1 83 ? -12.374 -2.440 7.224 1.00 83.12 83 PRO A O 1
ATOM 671 N N . ASP A 1 84 ? -13.370 -3.254 9.076 1.00 89.94 84 ASP A N 1
ATOM 672 C CA . ASP A 1 84 ? -14.435 -2.247 9.186 1.00 89.94 84 ASP A CA 1
ATOM 673 C C . ASP A 1 84 ? -14.117 -1.185 10.258 1.00 89.94 84 ASP A C 1
ATOM 675 O O . ASP A 1 84 ? -14.994 -0.498 10.772 1.00 89.94 8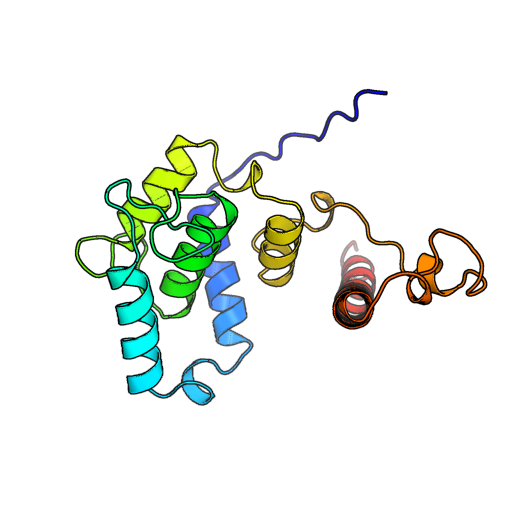4 ASP A O 1
ATOM 679 N N . GLY A 1 85 ? -12.844 -1.086 10.657 1.00 88.50 85 GLY A N 1
ATOM 680 C CA . GLY A 1 85 ? -12.389 -0.240 11.754 1.00 88.50 85 GLY A CA 1
ATOM 681 C C . GLY A 1 85 ? -11.733 1.075 11.326 1.00 88.50 85 GLY A C 1
ATOM 682 O O . GLY A 1 85 ? -11.677 1.460 10.155 1.00 88.50 85 GLY A O 1
ATOM 683 N N . GLY A 1 86 ? -11.164 1.752 12.323 1.00 91.12 86 GLY A N 1
ATOM 684 C CA . GLY A 1 86 ? -10.441 3.013 12.162 1.00 91.12 86 GLY A CA 1
ATOM 685 C C . GLY A 1 86 ? -11.331 4.240 12.347 1.00 91.12 86 GLY A C 1
ATOM 686 O O . GLY A 1 86 ? -12.554 4.141 12.450 1.00 91.12 86 GLY A O 1
ATOM 687 N N . LEU A 1 87 ? -10.710 5.418 12.416 1.00 91.81 87 LEU A N 1
ATOM 688 C CA . LEU A 1 87 ? -11.445 6.666 12.613 1.00 91.81 87 LEU A CA 1
ATOM 689 C C . LEU A 1 87 ? -12.370 6.923 11.415 1.00 91.81 87 LEU A C 1
ATOM 691 O O . LEU A 1 87 ? -11.920 6.923 10.270 1.00 91.81 87 LEU A O 1
ATOM 695 N N . ASN A 1 88 ? -13.658 7.146 11.679 1.00 92.56 88 ASN A N 1
ATOM 696 C CA . ASN A 1 88 ? -14.687 7.330 10.653 1.00 92.56 88 ASN A CA 1
ATOM 697 C C . ASN A 1 88 ? -14.749 6.170 9.635 1.00 92.56 88 ASN A C 1
ATOM 699 O O . ASN A 1 88 ? -14.981 6.435 8.465 1.00 92.56 88 ASN A O 1
ATOM 703 N N . ASN A 1 89 ? -14.489 4.915 10.010 1.00 94.19 89 ASN A N 1
ATOM 704 C CA . ASN A 1 89 ? -14.422 3.773 9.077 1.00 94.19 89 ASN A CA 1
ATOM 705 C C . ASN A 1 89 ? -13.359 3.947 7.971 1.00 94.19 89 ASN A C 1
ATOM 707 O O . ASN A 1 89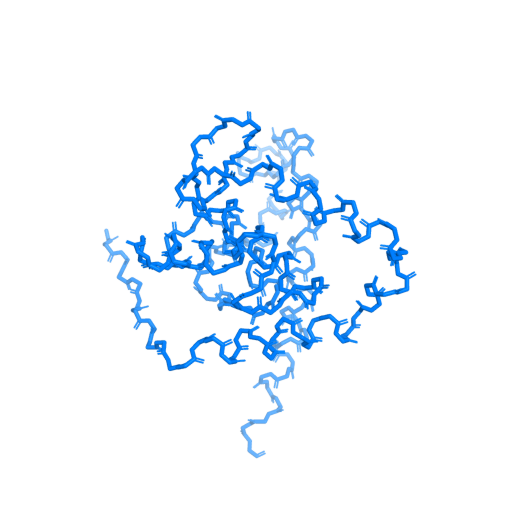 ? -13.547 3.554 6.816 1.00 94.19 89 ASN A O 1
ATOM 711 N N . ALA A 1 90 ? -12.221 4.561 8.308 1.00 93.81 90 ALA A N 1
ATOM 712 C CA . ALA A 1 90 ? -11.117 4.777 7.374 1.00 93.81 90 ALA A CA 1
ATOM 713 C C . ALA A 1 90 ? -10.667 3.496 6.653 1.00 93.81 90 ALA A C 1
ATOM 715 O O . ALA A 1 90 ? -10.374 3.543 5.455 1.00 93.81 90 ALA A O 1
ATOM 716 N N . CYS A 1 91 ? -10.628 2.361 7.361 1.00 92.06 91 CYS A N 1
ATOM 717 C CA . CYS A 1 91 ? -10.202 1.083 6.793 1.00 92.06 91 CYS A CA 1
ATOM 718 C C . CYS A 1 91 ? -11.217 0.561 5.763 1.00 92.06 91 CYS A C 1
ATOM 720 O O . CYS A 1 91 ? -10.833 0.216 4.644 1.00 92.06 91 CYS A O 1
ATOM 722 N N . GLU A 1 92 ? -12.508 0.616 6.095 1.00 93.50 92 GLU A N 1
ATOM 723 C CA . GLU A 1 92 ? -13.607 0.220 5.210 1.00 93.50 92 GLU A CA 1
ATOM 724 C C . GLU A 1 92 ? -13.613 1.050 3.921 1.00 93.50 92 GLU A C 1
ATOM 726 O O . GLU A 1 92 ? -13.648 0.499 2.819 1.00 93.50 92 GLU A O 1
ATOM 731 N N . ARG A 1 93 ? -13.512 2.381 4.047 1.00 95.75 93 ARG A N 1
ATOM 732 C CA . ARG A 1 93 ? -13.458 3.293 2.895 1.00 95.75 93 ARG A CA 1
ATOM 733 C C . ARG A 1 93 ? -12.263 3.011 1.994 1.00 95.75 93 ARG A C 1
ATOM 735 O O . ARG A 1 93 ? -12.420 2.965 0.777 1.00 95.75 93 ARG A O 1
ATOM 742 N N . GLY A 1 94 ? -11.089 2.791 2.589 1.00 94.25 94 GLY A N 1
ATOM 743 C CA . GLY A 1 94 ? -9.880 2.431 1.851 1.00 94.25 94 GLY A CA 1
ATOM 744 C C . GLY A 1 94 ? -10.056 1.130 1.073 1.00 94.25 94 GLY A C 1
ATOM 745 O O . GLY A 1 94 ? -9.750 1.076 -0.118 1.00 94.25 94 GLY A O 1
ATOM 746 N N . ARG A 1 95 ? -10.629 0.101 1.712 1.00 93.19 95 ARG A N 1
ATOM 747 C CA . ARG A 1 95 ? -10.962 -1.166 1.049 1.00 93.19 95 ARG A CA 1
ATOM 748 C C . ARG A 1 95 ? -11.934 -0.951 -0.105 1.00 93.19 95 ARG A C 1
ATOM 750 O O . ARG A 1 95 ? -11.679 -1.431 -1.206 1.00 93.19 95 ARG A O 1
ATOM 757 N N . LYS A 1 96 ? -13.026 -0.225 0.133 1.00 93.81 96 LYS A N 1
ATOM 758 C CA . LYS A 1 96 ? -14.025 0.071 -0.896 1.00 93.81 96 LYS A CA 1
ATOM 759 C C . LYS A 1 96 ? -13.390 0.774 -2.095 1.00 93.81 96 LYS A C 1
ATOM 761 O O . LYS A 1 96 ? -13.590 0.341 -3.223 1.00 93.81 96 LYS A O 1
ATOM 766 N N . TRP A 1 97 ? -12.554 1.784 -1.853 1.00 95.06 97 TRP A N 1
ATOM 767 C CA . TRP A 1 97 ? -11.840 2.505 -2.907 1.00 95.06 97 TRP A CA 1
ATOM 768 C C . TRP A 1 97 ? -10.970 1.579 -3.772 1.00 95.06 97 TRP A C 1
ATOM 770 O O . TRP A 1 97 ? -10.940 1.742 -4.996 1.00 95.06 97 TRP A O 1
ATOM 780 N N . ILE A 1 98 ? -10.283 0.613 -3.142 1.00 92.50 98 ILE A N 1
ATOM 781 C CA . ILE A 1 98 ? -9.446 -0.398 -3.808 1.00 92.50 98 ILE A CA 1
ATOM 782 C C . ILE A 1 98 ? -10.307 -1.338 -4.661 1.00 92.50 98 ILE A C 1
ATOM 784 O O . ILE A 1 98 ? -10.010 -1.541 -5.840 1.00 92.50 98 ILE A O 1
ATOM 788 N N . LEU A 1 99 ? -11.371 -1.902 -4.084 1.00 90.56 99 LEU A N 1
ATOM 789 C CA . LEU A 1 99 ? -12.250 -2.856 -4.766 1.00 90.56 99 LEU A CA 1
ATOM 790 C C . LEU A 1 99 ? -12.971 -2.214 -5.957 1.00 90.56 99 LEU A C 1
ATOM 792 O O . LEU A 1 99 ? -12.963 -2.781 -7.049 1.00 90.56 99 LEU A O 1
ATOM 796 N N . ASP A 1 100 ? -13.483 -0.993 -5.785 1.00 91.38 100 ASP A N 1
ATOM 797 C CA . ASP A 1 100 ? -14.189 -0.240 -6.830 1.00 91.38 100 ASP A CA 1
ATOM 798 C C . ASP A 1 100 ? -13.287 0.058 -8.054 1.00 91.38 100 ASP A C 1
ATOM 800 O O . ASP A 1 100 ? -13.784 0.362 -9.137 1.00 91.38 100 ASP A O 1
ATOM 804 N N . ARG A 1 101 ? -11.956 -0.051 -7.914 1.00 89.81 101 ARG A N 1
ATOM 805 C CA . ARG A 1 101 ? -10.955 0.188 -8.975 1.00 89.81 101 ARG A CA 1
ATOM 806 C C . ARG A 1 101 ? -10.254 -1.083 -9.470 1.00 89.81 101 ARG A C 1
ATOM 808 O O . ARG A 1 101 ? -9.166 -1.007 -10.041 1.00 89.81 101 ARG A O 1
ATOM 815 N N . GLY A 1 102 ? -10.873 -2.249 -9.279 1.00 83.75 102 GLY A N 1
ATOM 816 C CA . GLY A 1 102 ? -10.363 -3.530 -9.789 1.00 83.75 102 GLY A CA 1
ATOM 817 C C . GLY A 1 102 ? -9.340 -4.210 -8.875 1.00 83.75 102 GLY A C 1
ATOM 818 O O . GLY A 1 102 ? -8.651 -5.144 -9.293 1.00 83.75 102 GLY A O 1
ATOM 819 N N . GLY A 1 103 ? -9.240 -3.757 -7.625 1.00 86.88 103 GLY A N 1
ATOM 820 C CA . GLY A 1 103 ? -8.371 -4.344 -6.617 1.00 86.88 103 GLY A CA 1
ATOM 821 C C . GLY A 1 103 ? -6.886 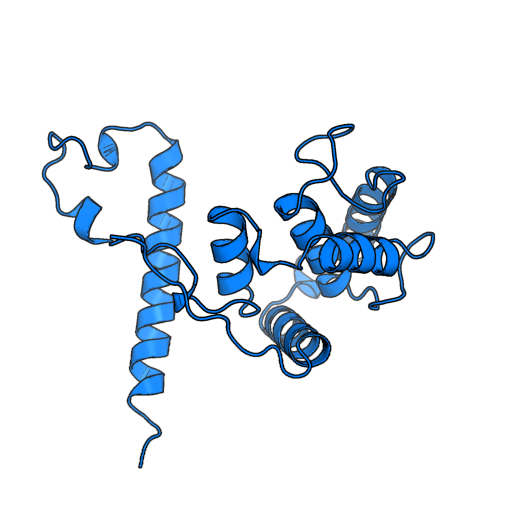-4.039 -6.818 1.00 86.88 103 GLY A C 1
ATOM 822 O O . GLY A 1 103 ? -6.468 -3.282 -7.696 1.00 86.88 103 GLY A O 1
ATOM 823 N N . VAL A 1 104 ? -6.060 -4.682 -5.993 1.00 85.12 104 VAL A N 1
ATOM 824 C CA . VAL A 1 104 ? -4.606 -4.453 -5.944 1.00 85.12 104 VAL A CA 1
ATOM 825 C C . VAL A 1 104 ? -3.848 -4.950 -7.181 1.00 85.12 104 VAL A C 1
ATOM 827 O O . VAL A 1 104 ? -2.664 -4.673 -7.326 1.00 85.12 104 VAL A O 1
ATOM 830 N N . THR A 1 105 ? -4.504 -5.640 -8.116 1.00 81.94 105 THR A N 1
ATOM 831 C CA . THR A 1 105 ? -3.869 -6.140 -9.351 1.00 81.94 105 THR A CA 1
ATOM 832 C C . THR A 1 105 ? -3.370 -5.014 -10.266 1.00 81.94 105 THR A C 1
ATOM 834 O O . THR A 1 105 ? -2.401 -5.195 -11.010 1.00 81.94 105 THR A O 1
ATOM 837 N N . THR A 1 106 ? -3.995 -3.835 -10.169 1.00 80.00 106 THR A N 1
ATOM 838 C CA . THR A 1 106 ? -3.674 -2.622 -10.941 1.00 80.00 106 THR A CA 1
ATOM 839 C C . THR A 1 106 ? -2.576 -1.764 -10.303 1.00 80.00 106 THR A C 1
ATOM 841 O O . THR A 1 106 ? -2.239 -0.697 -10.817 1.00 80.00 106 THR A O 1
ATOM 844 N N . ILE A 1 107 ? -2.003 -2.210 -9.182 1.00 86.69 107 ILE A N 1
ATOM 845 C CA . ILE A 1 107 ? -0.938 -1.495 -8.480 1.00 86.69 107 ILE A CA 1
ATOM 846 C C . ILE A 1 107 ? 0.345 -1.416 -9.331 1.00 86.69 107 ILE A C 1
ATOM 848 O O . ILE A 1 107 ? 0.616 -2.272 -10.180 1.00 86.69 107 ILE A O 1
ATOM 852 N N . SER A 1 108 ? 1.154 -0.380 -9.093 1.00 88.31 108 SER A N 1
ATOM 853 C CA . SER A 1 108 ? 2.457 -0.200 -9.746 1.00 88.31 108 SER A CA 1
ATOM 854 C C . SER A 1 108 ? 3.401 -1.381 -9.482 1.00 88.31 108 SER A C 1
ATOM 856 O O . SER A 1 108 ? 3.235 -2.109 -8.503 1.00 88.31 108 SER A O 1
ATOM 858 N N . SER A 1 109 ? 4.433 -1.552 -10.317 1.00 82.62 109 SER A N 1
ATOM 859 C CA . SER A 1 109 ? 5.450 -2.606 -10.145 1.00 82.62 109 SER A CA 1
ATOM 860 C C . SER A 1 109 ? 6.054 -2.603 -8.739 1.00 82.62 109 SER A C 1
ATOM 862 O O . SER A 1 109 ? 6.128 -3.647 -8.102 1.00 82.62 109 SER A O 1
ATOM 864 N N . TRP A 1 110 ? 6.375 -1.419 -8.213 1.00 81.88 110 TRP A N 1
ATOM 865 C CA . TRP A 1 110 ? 6.880 -1.262 -6.849 1.00 81.88 110 TRP A CA 1
ATOM 866 C C . TRP A 1 110 ? 5.870 -1.664 -5.775 1.00 81.88 110 TRP A C 1
ATOM 868 O O . TRP A 1 110 ? 6.241 -2.249 -4.762 1.00 81.88 110 TRP A O 1
ATOM 878 N N . GLY A 1 111 ? 4.581 -1.419 -6.013 1.00 85.00 111 GLY A N 1
ATOM 879 C CA . GLY A 1 111 ? 3.513 -1.940 -5.168 1.00 85.00 111 GLY A CA 1
ATOM 880 C C . GLY A 1 111 ? 3.484 -3.456 -5.127 1.00 85.00 111 GLY A C 1
ATOM 881 O O . GLY A 1 111 ? 3.444 -4.024 -4.042 1.00 85.00 111 GLY A O 1
ATOM 882 N N . LYS A 1 112 ? 3.573 -4.112 -6.287 1.00 83.06 112 LYS A N 1
ATOM 883 C CA . LYS A 1 112 ? 3.585 -5.580 -6.369 1.00 83.06 112 LYS A CA 1
ATOM 884 C C . LYS A 1 112 ? 4.753 -6.174 -5.591 1.00 83.06 112 LYS A C 1
ATOM 886 O O . LYS A 1 112 ? 4.551 -7.134 -4.852 1.00 83.06 112 LYS A O 1
ATOM 891 N N . THR A 1 113 ? 5.933 -5.558 -5.671 1.00 81.12 113 THR A N 1
ATOM 892 C CA . THR A 1 113 ? 7.099 -5.969 -4.882 1.00 81.12 113 THR A CA 1
ATOM 893 C C . THR A 1 113 ? 6.820 -5.894 -3.380 1.00 81.12 113 THR A C 1
ATOM 895 O O . THR A 1 113 ? 6.981 -6.892 -2.686 1.00 81.12 113 THR A O 1
ATOM 898 N N . TRP A 1 114 ? 6.311 -4.765 -2.871 1.00 80.50 114 TRP A N 1
ATOM 899 C CA . TRP A 1 114 ? 5.953 -4.635 -1.450 1.00 80.50 114 TRP A CA 1
ATOM 900 C C . TRP A 1 114 ? 4.893 -5.645 -1.001 1.00 80.50 114 TRP A C 1
ATOM 902 O O . TRP A 1 114 ? 5.023 -6.244 0.065 1.00 80.50 114 TRP A O 1
ATOM 912 N N . LEU A 1 115 ? 3.864 -5.867 -1.818 1.00 82.69 115 LEU A N 1
ATOM 913 C CA . LEU A 1 115 ? 2.831 -6.862 -1.536 1.00 82.69 115 LEU A CA 1
ATOM 914 C C . LEU A 1 115 ? 3.396 -8.293 -1.525 1.00 82.69 115 LEU A C 1
ATOM 916 O O . LEU A 1 115 ? 2.974 -9.110 -0.707 1.00 82.69 115 LEU A O 1
ATOM 920 N N . SER A 1 116 ? 4.378 -8.587 -2.377 1.00 80.06 116 SER A N 1
ATOM 921 C CA . SER A 1 116 ? 5.025 -9.903 -2.436 1.00 80.06 116 SER A CA 1
ATOM 922 C C . SER A 1 116 ? 5.927 -10.158 -1.229 1.00 80.06 116 SER A C 1
ATOM 924 O O . SER A 1 116 ? 5.872 -11.237 -0.642 1.00 80.06 116 SER A O 1
ATOM 926 N N . ILE A 1 117 ? 6.664 -9.139 -0.767 1.00 76.69 117 ILE A N 1
ATOM 927 C CA . ILE A 1 117 ? 7.436 -9.191 0.493 1.00 76.69 117 ILE A CA 1
ATOM 928 C C . ILE A 1 117 ? 6.510 -9.484 1.678 1.00 76.69 117 ILE A C 1
ATOM 930 O O . ILE A 1 117 ? 6.825 -10.291 2.550 1.00 76.69 117 ILE A O 1
ATOM 934 N N . LEU A 1 118 ? 5.333 -8.856 1.693 1.00 73.88 118 LEU A N 1
ATOM 935 C CA . LEU A 1 118 ? 4.301 -9.095 2.702 1.00 73.88 118 LEU A CA 1
ATOM 936 C C . LEU A 1 118 ? 3.535 -10.412 2.491 1.00 73.88 118 LEU A C 1
ATOM 938 O O . LEU A 1 118 ? 2.654 -10.731 3.287 1.00 73.88 118 LEU A O 1
ATOM 942 N N . ARG A 1 119 ? 3.879 -11.187 1.454 1.00 76.56 119 ARG A N 1
ATOM 943 C CA . ARG A 1 119 ? 3.273 -12.476 1.082 1.00 76.56 119 ARG A CA 1
ATOM 944 C C . ARG A 1 119 ? 1.768 -12.402 0.806 1.00 76.56 119 ARG A C 1
ATOM 946 O O . ARG A 1 119 ? 1.066 -13.393 0.973 1.00 76.56 119 ARG A O 1
ATOM 953 N N . VAL A 1 120 ? 1.284 -11.240 0.368 1.00 75.12 120 VAL A N 1
ATOM 954 C CA . VAL A 1 120 ? -0.116 -11.009 -0.038 1.00 75.12 120 VAL A CA 1
ATOM 955 C C . VAL A 1 120 ? -0.274 -10.892 -1.558 1.00 75.12 120 VAL A C 1
ATOM 957 O O . VAL A 1 120 ? -1.362 -10.619 -2.057 1.00 75.12 120 VAL A O 1
ATOM 960 N N . TYR A 1 121 ? 0.817 -11.080 -2.300 1.00 78.75 121 TYR A N 1
ATOM 961 C CA . TYR A 1 121 ? 0.852 -11.128 -3.757 1.00 78.75 121 TYR A CA 1
ATOM 962 C C . TYR A 1 121 ? 1.919 -12.134 -4.199 1.00 78.75 121 TYR A C 1
ATOM 964 O O . TYR A 1 121 ? 2.927 -12.313 -3.514 1.00 78.75 121 TYR A O 1
ATOM 972 N N . GLU A 1 122 ? 1.690 -12.827 -5.313 1.00 77.38 122 GLU A N 1
ATOM 973 C CA . GLU A 1 122 ? 2.616 -13.847 -5.804 1.00 77.38 122 GLU A CA 1
ATOM 974 C C . GLU A 1 122 ? 3.787 -13.213 -6.570 1.00 77.38 122 GLU A C 1
ATOM 976 O O . GLU A 1 122 ? 3.585 -12.384 -7.461 1.00 77.38 122 GLU A O 1
ATOM 981 N N . TRP A 1 123 ? 5.016 -13.646 -6.271 1.00 76.25 123 TRP A N 1
ATOM 982 C CA . TRP A 1 123 ? 6.232 -13.164 -6.940 1.00 76.25 123 TRP A CA 1
ATOM 983 C C . TRP A 1 123 ? 6.211 -13.370 -8.459 1.00 76.25 123 TRP A C 1
ATOM 985 O O . TRP A 1 123 ? 6.753 -12.543 -9.189 1.00 76.25 123 TRP A O 1
ATOM 995 N N . SER A 1 124 ? 5.518 -14.402 -8.955 1.00 76.88 124 SER A N 1
ATOM 996 C CA . SER A 1 124 ? 5.336 -14.648 -10.393 1.00 76.88 124 SER A CA 1
ATOM 997 C C . SER A 1 124 ? 4.593 -13.514 -11.113 1.00 76.88 124 SER A C 1
ATOM 999 O O . SER A 1 124 ? 4.757 -13.321 -12.318 1.00 76.88 124 SER A O 1
ATOM 1001 N N . GLY A 1 125 ? 3.806 -12.720 -10.379 1.00 76.38 125 GLY A N 1
ATOM 1002 C CA . GLY A 1 125 ? 3.119 -11.539 -10.892 1.00 76.38 125 GLY A CA 1
ATOM 1003 C C . GLY A 1 125 ? 3.964 -10.258 -10.882 1.00 76.38 125 GLY A C 1
ATOM 1004 O O . GLY A 1 125 ? 3.463 -9.211 -11.318 1.00 76.38 125 GLY A O 1
ATOM 1005 N N . CYS A 1 126 ? 5.190 -10.304 -10.354 1.00 78.75 126 CYS A N 1
ATOM 1006 C CA . CYS A 1 126 ? 6.155 -9.208 -10.367 1.00 78.75 126 CYS A CA 1
ATOM 1007 C C . CYS A 1 126 ? 7.031 -9.270 -11.623 1.00 78.75 126 CYS A C 1
ATOM 1009 O O . CYS A 1 126 ? 7.283 -10.330 -12.187 1.00 78.75 126 CYS A O 1
ATOM 1011 N N . GLN A 1 127 ? 7.511 -8.112 -12.077 1.00 74.88 127 GLN A N 1
ATOM 1012 C CA . GLN A 1 127 ? 8.518 -8.089 -13.136 1.00 74.88 127 GLN A CA 1
ATOM 1013 C C . GLN A 1 127 ? 9.842 -8.605 -12.554 1.00 74.88 127 GLN A C 1
ATOM 1015 O O . GLN A 1 127 ? 10.275 -8.064 -11.532 1.00 74.88 127 GLN A O 1
ATOM 1020 N N . PRO A 1 128 ? 10.479 -9.622 -13.164 1.00 67.62 128 PRO A N 1
ATOM 1021 C CA . PRO A 1 128 ? 11.728 -10.162 -12.651 1.00 67.62 128 PRO A CA 1
ATOM 1022 C C . PRO A 1 128 ? 12.826 -9.100 -12.731 1.00 67.62 128 PRO A C 1
ATOM 1024 O O . PRO A 1 128 ? 12.948 -8.389 -13.732 1.00 67.62 128 PRO A O 1
ATOM 1027 N N . MET A 1 129 ? 13.632 -9.012 -11.676 1.00 66.94 129 MET A N 1
ATOM 1028 C CA . MET A 1 129 ? 14.823 -8.169 -11.626 1.00 66.94 129 MET A CA 1
ATOM 1029 C C . MET A 1 129 ? 16.051 -9.082 -11.568 1.00 66.94 129 MET A C 1
ATOM 1031 O O . MET A 1 129 ? 16.486 -9.428 -10.471 1.00 66.94 129 MET A O 1
ATOM 1035 N N . PRO A 1 130 ? 16.559 -9.538 -12.729 1.00 71.44 130 PRO A N 1
ATOM 1036 C CA . PRO A 1 130 ? 17.614 -10.540 -12.769 1.00 71.44 130 PRO A CA 1
ATOM 1037 C C . PRO A 1 130 ? 18.890 -10.009 -12.086 1.00 71.44 130 PRO A C 1
ATOM 1039 O O . PRO A 1 130 ? 19.399 -8.954 -12.493 1.00 71.44 130 PRO A O 1
ATOM 1042 N N . PRO A 1 131 ? 19.411 -10.695 -11.047 1.00 69.75 131 PRO A N 1
ATOM 1043 C CA . PRO A 1 131 ? 20.652 -10.302 -10.374 1.00 69.75 131 PRO A CA 1
ATOM 1044 C C . PRO A 1 131 ? 21.861 -10.289 -11.317 1.00 69.75 131 PRO A C 1
ATOM 1046 O O . PRO A 1 131 ? 22.844 -9.596 -11.055 1.00 69.75 131 PRO A O 1
ATOM 1049 N N . GLU A 1 132 ? 21.775 -10.989 -12.448 1.00 74.88 132 GLU A N 1
ATOM 1050 C CA . GLU A 1 132 ? 22.792 -11.063 -13.493 1.00 74.88 132 GLU A CA 1
ATOM 1051 C C . GLU A 1 132 ? 23.150 -9.689 -14.077 1.00 74.88 132 GLU A C 1
ATOM 1053 O O . GLU A 1 132 ? 24.233 -9.538 -14.641 1.00 74.88 132 GLU A O 1
ATOM 1058 N N . PHE A 1 133 ? 22.304 -8.661 -13.910 1.00 70.94 133 PHE A N 1
ATOM 1059 C CA . PHE A 1 133 ? 22.648 -7.305 -14.343 1.00 70.94 133 PHE A CA 1
ATOM 1060 C C . PHE A 1 133 ? 23.906 -6.740 -13.662 1.00 70.94 133 PHE A C 1
ATOM 1062 O O . PHE A 1 133 ? 24.614 -5.937 -14.270 1.00 70.94 133 PHE A O 1
ATOM 1069 N N . TRP A 1 134 ? 24.224 -7.203 -12.452 1.00 72.50 134 TRP A N 1
ATOM 1070 C CA . TRP A 1 134 ? 25.441 -6.839 -11.717 1.00 72.50 134 TRP A CA 1
ATOM 1071 C C . TRP A 1 134 ? 26.701 -7.570 -12.199 1.00 72.50 134 TRP A C 1
ATOM 1073 O O . TRP A 1 134 ? 27.805 -7.208 -11.806 1.00 72.50 134 TRP A O 1
ATOM 1083 N N . LEU A 1 135 ? 26.560 -8.600 -13.042 1.00 79.19 135 LEU A N 1
ATOM 1084 C CA . LEU A 1 135 ? 27.696 -9.319 -13.632 1.00 79.19 135 LEU A CA 1
ATOM 1085 C C . LEU A 1 135 ? 28.206 -8.657 -14.916 1.00 79.19 135 LEU A C 1
ATOM 1087 O O . LEU A 1 135 ? 29.259 -9.043 -15.431 1.00 79.19 135 LEU A O 1
ATOM 1091 N N . PHE A 1 136 ? 27.471 -7.686 -15.467 1.00 79.19 136 PHE A N 1
ATOM 1092 C CA . PHE A 1 136 ? 27.948 -6.963 -16.636 1.00 79.19 136 PHE A CA 1
ATOM 1093 C C . PHE A 1 136 ? 29.167 -6.100 -16.287 1.00 79.19 136 PHE A C 1
ATOM 1095 O O . PHE A 1 136 ? 29.315 -5.637 -15.163 1.00 79.19 136 PHE A O 1
ATOM 1102 N N . PRO A 1 137 ? 30.055 -5.828 -17.251 1.00 82.56 137 PRO A N 1
ATOM 1103 C CA . PRO A 1 137 ? 31.078 -4.812 -17.058 1.00 82.56 137 PRO A CA 1
ATOM 1104 C C . PRO A 1 137 ? 30.443 -3.441 -16.781 1.00 82.56 137 PRO A C 1
ATOM 1106 O O . PRO A 1 137 ? 29.440 -3.088 -17.402 1.00 82.56 137 PRO A O 1
ATOM 1109 N N . SER A 1 138 ? 31.065 -2.629 -15.923 1.00 78.31 138 SER A N 1
ATOM 1110 C CA . SER A 1 138 ? 30.528 -1.330 -15.479 1.00 78.31 138 SER A CA 1
ATOM 1111 C C . SER A 1 138 ? 30.298 -0.296 -16.587 1.00 78.31 138 SER A C 1
ATOM 1113 O O . SER A 1 138 ? 29.590 0.681 -16.372 1.00 78.31 138 SER A O 1
ATOM 1115 N N . TYR A 1 139 ? 30.863 -0.503 -17.781 1.00 80.00 139 TYR A N 1
ATOM 1116 C CA . TYR A 1 139 ? 30.645 0.337 -18.964 1.00 80.00 139 TYR A CA 1
ATOM 1117 C C . TYR A 1 139 ? 29.435 -0.091 -19.811 1.00 80.00 139 TYR A C 1
ATOM 1119 O O . TYR A 1 139 ? 29.087 0.585 -20.781 1.00 80.00 139 TYR A O 1
ATOM 1127 N N . PHE A 1 140 ? 28.811 -1.229 -19.501 1.00 79.00 140 PHE A N 1
ATOM 1128 C CA . PHE A 1 140 ? 27.679 -1.741 -20.260 1.00 79.00 140 PHE A CA 1
ATOM 1129 C C . PHE A 1 140 ? 26.401 -0.963 -19.894 1.00 79.00 140 PHE A C 1
ATOM 1131 O O . PHE A 1 140 ? 26.127 -0.823 -18.709 1.00 79.00 140 PHE A O 1
ATOM 1138 N N . PRO A 1 141 ? 25.568 -0.485 -20.844 1.00 76.12 141 PRO A N 1
ATOM 1139 C CA . PRO A 1 141 ? 24.511 0.512 -20.577 1.00 76.12 141 PRO A CA 1
ATOM 1140 C C . PRO A 1 141 ? 23.435 0.134 -19.547 1.00 76.12 141 PRO A C 1
ATOM 1142 O O . PRO A 1 141 ? 22.706 1.001 -19.064 1.00 76.12 141 PRO A O 1
ATOM 1145 N N . ILE A 1 142 ? 23.296 -1.159 -19.256 1.00 73.00 142 ILE A N 1
ATOM 1146 C CA . ILE A 1 142 ? 22.350 -1.710 -18.277 1.00 73.00 142 ILE A CA 1
ATOM 1147 C C . ILE A 1 142 ? 23.020 -2.056 -16.941 1.00 73.00 142 ILE A C 1
ATOM 1149 O O . ILE A 1 142 ? 22.340 -2.542 -16.041 1.00 73.00 142 ILE A O 1
ATOM 1153 N N . HIS A 1 143 ? 24.327 -1.814 -16.807 1.00 73.50 143 HIS A N 1
ATOM 1154 C CA . HIS A 1 143 ? 25.030 -2.017 -15.554 1.00 73.50 143 HIS A CA 1
ATOM 1155 C C . HIS A 1 143 ? 24.516 -1.021 -14.503 1.00 73.50 143 HIS A C 1
ATOM 1157 O O . HIS A 1 143 ? 24.457 0.185 -14.781 1.00 73.50 143 HIS A O 1
ATOM 1163 N N . PRO A 1 144 ? 24.164 -1.486 -13.296 1.00 66.38 144 PRO A N 1
ATOM 1164 C CA . PRO A 1 144 ? 23.594 -0.634 -12.259 1.00 66.38 144 PRO A CA 1
ATOM 1165 C C . PRO A 1 144 ? 24.487 0.559 -11.875 1.00 66.38 144 PRO A C 1
ATOM 1167 O O . PRO A 1 144 ? 23.983 1.664 -11.720 1.00 66.38 144 PRO A O 1
ATOM 1170 N N . ASP A 1 145 ? 25.813 0.424 -11.841 1.00 69.62 145 ASP A N 1
ATOM 1171 C CA . ASP A 1 145 ? 26.695 1.551 -11.462 1.00 69.62 145 ASP A CA 1
ATOM 1172 C C . ASP A 1 145 ? 26.577 2.800 -12.359 1.00 69.62 145 ASP A C 1
ATOM 1174 O O . ASP A 1 145 ? 26.935 3.900 -11.940 1.00 69.62 145 ASP A O 1
ATOM 1178 N N . ILE A 1 146 ? 26.054 2.669 -13.585 1.00 62.53 146 ILE A N 1
ATOM 1179 C CA . ILE A 1 146 ? 25.925 3.796 -14.523 1.00 62.53 146 ILE A CA 1
ATOM 1180 C C . ILE A 1 146 ? 24.821 4.775 -14.093 1.00 62.53 146 ILE A C 1
ATOM 1182 O O . ILE A 1 146 ? 24.831 5.941 -14.498 1.00 62.53 146 ILE A O 1
ATOM 1186 N N . LYS A 1 147 ? 23.860 4.343 -13.268 1.00 54.03 147 LYS A N 1
ATOM 1187 C CA . LYS A 1 147 ? 22.777 5.209 -12.785 1.00 54.03 147 LYS A CA 1
ATOM 1188 C C . LYS A 1 147 ? 22.906 5.376 -11.271 1.00 54.03 147 LYS A C 1
ATOM 1190 O O . LYS A 1 147 ? 22.958 4.392 -10.554 1.0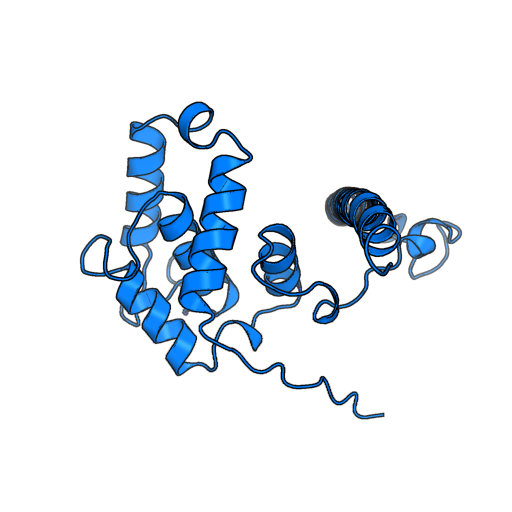0 54.03 147 LYS A O 1
ATOM 1195 N N . SER A 1 148 ? 23.007 6.640 -10.858 1.00 50.72 148 SER A N 1
ATOM 1196 C CA . SER A 1 148 ? 23.141 7.225 -9.511 1.00 50.72 148 SER A CA 1
ATOM 1197 C C . SER A 1 148 ? 22.601 6.443 -8.294 1.00 50.72 148 SER A C 1
ATOM 1199 O O . SER A 1 148 ? 21.812 5.517 -8.422 1.00 50.72 148 SER A O 1
ATOM 1201 N N . GLU A 1 149 ? 22.992 6.908 -7.095 1.00 50.88 149 GLU A N 1
ATOM 1202 C CA . GLU A 1 149 ? 22.651 6.526 -5.697 1.00 50.88 149 GLU A CA 1
ATOM 1203 C C . GLU A 1 149 ? 21.349 5.720 -5.438 1.00 50.88 149 GLU A C 1
ATOM 1205 O O . GLU A 1 149 ? 21.287 4.910 -4.514 1.00 50.88 149 GLU A O 1
ATOM 1210 N N . TYR A 1 150 ? 20.326 5.858 -6.284 1.00 48.72 150 TYR A N 1
ATOM 1211 C CA . TYR A 1 150 ? 19.140 5.000 -6.346 1.00 48.72 150 TYR A CA 1
ATOM 1212 C C . TYR A 1 150 ? 19.443 3.501 -6.521 1.00 48.72 150 TYR A C 1
ATOM 1214 O O . TYR A 1 150 ? 18.685 2.689 -5.990 1.00 48.72 150 TYR A O 1
ATOM 1222 N N . ASN A 1 151 ? 20.521 3.109 -7.212 1.00 52.59 151 ASN A N 1
ATOM 1223 C CA . ASN A 1 151 ? 20.812 1.692 -7.487 1.00 52.59 151 ASN A CA 1
ATOM 1224 C C . ASN A 1 151 ? 21.215 0.863 -6.261 1.00 52.59 151 ASN A C 1
ATOM 1226 O O . ASN A 1 151 ? 21.012 -0.350 -6.257 1.00 52.59 151 ASN A O 1
ATOM 1230 N N . ILE A 1 152 ? 21.675 1.504 -5.185 1.00 52.78 152 ILE A N 1
ATOM 1231 C CA . ILE A 1 152 ? 22.028 0.811 -3.938 1.00 52.78 152 ILE A CA 1
ATOM 1232 C C . ILE A 1 152 ? 20.777 0.190 -3.297 1.00 52.78 152 ILE A C 1
ATOM 1234 O O . ILE A 1 152 ? 20.798 -0.970 -2.894 1.00 52.78 152 ILE A O 1
ATOM 1238 N N . ARG A 1 153 ? 19.643 0.908 -3.296 1.00 53.16 153 ARG A N 1
ATOM 1239 C CA . ARG A 1 153 ? 18.377 0.378 -2.752 1.00 53.16 153 ARG A CA 1
ATOM 1240 C C . ARG A 1 153 ? 17.814 -0.781 -3.576 1.00 53.16 153 ARG A C 1
ATOM 1242 O O . ARG A 1 153 ? 17.140 -1.645 -3.025 1.00 53.16 153 ARG A O 1
ATOM 1249 N N . TYR A 1 154 ? 18.073 -0.796 -4.884 1.00 57.91 154 TYR A N 1
ATOM 1250 C CA . TYR A 1 154 ? 17.702 -1.921 -5.743 1.00 57.91 154 TYR A CA 1
ATOM 1251 C C . TYR A 1 154 ? 18.593 -3.141 -5.476 1.00 57.91 154 TYR A C 1
ATOM 1253 O O . TYR A 1 154 ? 18.071 -4.249 -5.413 1.00 57.91 154 TYR A O 1
ATOM 1261 N N . ALA A 1 155 ? 19.897 -2.948 -5.246 1.00 57.75 155 ALA A N 1
ATOM 1262 C CA . ALA A 1 155 ? 20.828 -4.026 -4.903 1.00 57.75 155 ALA A CA 1
ATOM 1263 C C . ALA A 1 155 ? 20.425 -4.755 -3.612 1.00 57.75 155 ALA A C 1
ATOM 1265 O O . ALA A 1 155 ? 20.307 -5.978 -3.606 1.00 57.75 155 ALA A O 1
ATOM 1266 N N . GLU A 1 156 ? 20.151 -4.003 -2.540 1.00 58.81 156 GLU A N 1
ATOM 1267 C CA . GLU A 1 156 ? 19.727 -4.563 -1.247 1.00 58.81 156 GLU A CA 1
ATOM 1268 C C . GLU A 1 156 ? 18.437 -5.381 -1.375 1.00 58.81 156 GLU A C 1
ATOM 1270 O O . GLU A 1 156 ? 18.307 -6.453 -0.784 1.00 58.81 156 GLU A O 1
ATOM 1275 N N . LEU A 1 157 ? 17.495 -4.902 -2.190 1.00 59.12 157 LEU A N 1
ATOM 1276 C CA . LEU A 1 157 ? 16.234 -5.590 -2.420 1.00 59.12 157 LEU A CA 1
ATOM 1277 C C . LEU A 1 157 ? 16.406 -6.863 -3.254 1.00 59.12 157 LEU A C 1
ATOM 1279 O O . LEU A 1 157 ? 15.784 -7.868 -2.936 1.00 59.12 157 LEU A O 1
ATOM 1283 N N . ILE A 1 158 ? 17.252 -6.844 -4.289 1.00 59.41 158 ILE A N 1
ATOM 1284 C CA . ILE A 1 158 ? 17.571 -8.034 -5.093 1.00 59.41 158 ILE A CA 1
ATOM 1285 C C . ILE A 1 158 ? 18.213 -9.111 -4.213 1.00 59.41 158 ILE A C 1
ATOM 1287 O O . ILE A 1 158 ? 17.847 -10.277 -4.329 1.00 59.41 158 ILE A O 1
ATOM 1291 N N . VAL A 1 159 ? 19.145 -8.741 -3.329 1.00 57.56 159 VAL A N 1
ATOM 1292 C CA . VAL A 1 159 ? 19.761 -9.689 -2.385 1.00 57.56 159 VAL A CA 1
ATOM 1293 C C . VAL A 1 159 ? 18.704 -10.273 -1.445 1.00 57.56 159 VAL A C 1
ATOM 1295 O O . VAL A 1 159 ? 18.614 -11.488 -1.333 1.00 57.56 159 VAL A O 1
ATOM 1298 N N . TYR A 1 160 ? 17.838 -9.437 -0.859 1.00 56.22 160 TYR A N 1
ATOM 1299 C CA . TYR A 1 160 ? 16.756 -9.891 0.026 1.00 56.22 160 TYR A CA 1
ATOM 1300 C C . TYR A 1 160 ? 15.764 -10.830 -0.686 1.00 56.22 160 TYR A C 1
ATOM 1302 O O . TYR A 1 160 ? 15.373 -11.854 -0.131 1.00 56.22 160 TYR A O 1
ATOM 1310 N N . ILE A 1 161 ? 15.379 -10.506 -1.927 1.00 57.78 161 ILE A N 1
ATOM 1311 C CA . ILE A 1 161 ? 14.498 -11.345 -2.752 1.00 57.78 161 ILE A CA 1
ATOM 1312 C C . ILE A 1 161 ? 15.179 -12.677 -3.068 1.00 57.78 161 ILE A C 1
ATOM 1314 O O . ILE A 1 161 ? 14.555 -13.714 -2.889 1.00 57.78 161 ILE A O 1
ATOM 1318 N N . ASN A 1 162 ? 16.452 -12.666 -3.475 1.00 55.03 162 ASN A N 1
ATOM 1319 C CA . ASN A 1 162 ? 17.190 -13.891 -3.781 1.00 55.03 162 ASN A CA 1
ATOM 1320 C C . ASN A 1 162 ? 17.442 -14.760 -2.540 1.00 55.03 162 ASN A C 1
ATOM 1322 O O . ASN A 1 162 ? 17.394 -15.978 -2.652 1.00 55.03 162 ASN A O 1
ATOM 1326 N N . ASP A 1 163 ? 17.668 -14.176 -1.361 1.00 47.94 163 ASP A N 1
ATOM 1327 C CA . ASP A 1 163 ? 17.827 -14.931 -0.111 1.00 47.94 163 ASP A CA 1
ATOM 1328 C C . ASP A 1 163 ? 16.511 -15.617 0.311 1.00 47.94 163 ASP A C 1
ATOM 1330 O O . ASP A 1 163 ? 16.513 -16.785 0.721 1.00 47.94 163 ASP A O 1
ATOM 1334 N N . ASP A 1 164 ? 15.370 -14.934 0.156 1.00 45.97 164 ASP A N 1
ATOM 1335 C CA . ASP A 1 164 ? 14.043 -15.516 0.395 1.00 45.97 164 ASP A CA 1
ATOM 1336 C C . ASP A 1 164 ? 13.635 -16.514 -0.719 1.00 45.97 164 ASP A C 1
ATOM 1338 O O . ASP A 1 164 ? 12.989 -17.525 -0.417 1.00 45.97 164 ASP A O 1
ATOM 1342 N N . ASP A 1 165 ? 14.067 -16.310 -1.972 1.00 45.28 165 ASP A N 1
ATOM 1343 C CA . ASP A 1 165 ? 13.919 -17.265 -3.084 1.00 45.28 165 ASP A CA 1
ATOM 1344 C C . ASP A 1 165 ? 14.817 -18.502 -2.914 1.00 45.28 165 ASP A C 1
ATOM 1346 O O . ASP A 1 165 ? 14.381 -19.602 -3.240 1.00 45.28 165 ASP A O 1
ATOM 1350 N N . ILE A 1 166 ? 16.019 -18.397 -2.334 1.00 37.88 166 ILE A N 1
ATOM 1351 C CA . ILE A 1 166 ? 16.860 -19.561 -1.990 1.00 37.88 166 ILE A CA 1
ATOM 1352 C C . ILE A 1 166 ? 16.180 -20.400 -0.897 1.00 37.88 166 ILE A C 1
ATOM 1354 O O . ILE A 1 166 ? 16.140 -21.631 -0.989 1.00 37.88 166 ILE A O 1
ATOM 1358 N N . LEU A 1 167 ? 15.571 -19.757 0.105 1.00 34.41 167 LEU A N 1
ATOM 1359 C CA . LEU A 1 167 ? 14.801 -20.449 1.145 1.00 34.41 167 LEU A CA 1
ATOM 1360 C C . LEU A 1 167 ? 13.464 -21.020 0.634 1.00 34.41 167 LEU A C 1
ATOM 1362 O O . LEU A 1 167 ? 12.984 -22.019 1.182 1.00 34.41 167 LEU A O 1
ATOM 1366 N N . MET A 1 168 ? 12.858 -20.436 -0.405 1.00 36.22 168 MET A N 1
ATOM 1367 C CA . MET A 1 168 ? 11.637 -20.954 -1.039 1.00 36.22 168 MET A CA 1
ATOM 1368 C C . MET A 1 168 ? 11.906 -22.031 -2.091 1.00 36.22 168 MET A C 1
ATOM 1370 O O . MET A 1 168 ? 11.191 -23.031 -2.097 1.00 36.22 168 MET A O 1
ATOM 1374 N N . GLN A 1 169 ? 12.956 -21.919 -2.906 1.00 31.98 169 GLN A N 1
ATOM 1375 C CA . GLN A 1 169 ? 13.370 -22.994 -3.810 1.00 31.98 169 GLN A CA 1
ATOM 1376 C C . GLN A 1 169 ? 13.764 -24.238 -3.004 1.00 31.98 169 GLN A C 1
ATOM 1378 O O . GLN A 1 169 ? 13.317 -25.334 -3.329 1.00 31.98 169 GLN A O 1
ATOM 1383 N N . GLN A 1 170 ? 14.470 -24.097 -1.876 1.00 25.95 170 GLN A N 1
ATOM 1384 C CA . GLN A 1 170 ? 14.786 -25.251 -1.023 1.00 25.95 170 GLN A CA 1
ATOM 1385 C C . GLN A 1 170 ? 13.570 -25.863 -0.304 1.00 25.95 170 GLN A C 1
ATOM 1387 O O . GLN A 1 170 ? 13.605 -27.047 0.026 1.00 25.95 170 GLN A O 1
ATOM 1392 N N . ARG A 1 171 ? 12.477 -25.117 -0.083 1.00 26.78 171 ARG A N 1
ATOM 1393 C CA . ARG A 1 171 ? 11.238 -25.670 0.507 1.00 26.78 171 ARG A CA 1
ATOM 1394 C C . ARG A 1 171 ? 10.253 -26.216 -0.524 1.00 26.78 171 ARG A C 1
ATOM 1396 O O . ARG A 1 171 ? 9.495 -27.116 -0.183 1.00 26.78 171 ARG A O 1
ATOM 1403 N N . CYS A 1 172 ? 10.289 -25.748 -1.768 1.00 25.02 172 CYS A N 1
ATOM 1404 C CA . CYS A 1 172 ? 9.504 -26.331 -2.857 1.00 25.02 172 CYS A CA 1
ATOM 1405 C C . CYS A 1 172 ? 10.095 -27.651 -3.386 1.00 25.02 172 CYS A C 1
ATOM 1407 O O . CYS A 1 172 ? 9.358 -28.432 -3.977 1.00 25.02 172 CYS A O 1
ATOM 1409 N N . PHE A 1 173 ? 11.373 -27.952 -3.123 1.00 25.14 173 PHE A N 1
ATOM 1410 C CA . PHE A 1 173 ? 11.970 -29.265 -3.422 1.00 25.14 173 PHE A CA 1
ATOM 1411 C C . PHE A 1 173 ? 11.837 -30.305 -2.294 1.00 25.14 173 PHE A C 1
ATOM 1413 O O . PHE A 1 173 ? 12.259 -31.444 -2.468 1.00 25.14 173 PHE A O 1
ATOM 1420 N N . VAL A 1 174 ? 11.219 -29.966 -1.156 1.00 26.56 174 VAL A N 1
ATOM 1421 C CA . VAL A 1 174 ? 10.962 -30.917 -0.060 1.00 26.56 174 VAL A CA 1
ATOM 1422 C C . VAL A 1 174 ? 9.506 -30.803 0.381 1.00 26.56 174 VAL A C 1
ATOM 1424 O O . VAL A 1 174 ? 9.209 -30.236 1.427 1.00 26.56 174 VAL A O 1
ATOM 1427 N N . THR A 1 175 ? 8.588 -31.251 -0.477 1.00 27.98 175 THR A N 1
ATOM 1428 C CA . THR A 1 175 ? 7.283 -31.887 -0.165 1.00 27.98 175 THR A CA 1
ATOM 1429 C C . THR A 1 175 ? 6.464 -32.022 -1.452 1.00 27.98 175 THR A C 1
ATOM 1431 O O . THR A 1 175 ? 5.422 -31.400 -1.626 1.00 27.98 175 THR A O 1
ATOM 1434 N N . VAL A 1 176 ? 6.954 -32.859 -2.367 1.00 26.30 176 VAL A N 1
ATOM 1435 C CA . VAL A 1 176 ? 6.105 -33.661 -3.259 1.00 26.30 176 VAL A CA 1
ATOM 1436 C C . VAL A 1 176 ? 6.765 -35.037 -3.369 1.00 26.30 176 VAL A C 1
ATOM 1438 O O . VAL A 1 176 ? 7.401 -35.350 -4.366 1.00 26.30 176 VAL A O 1
ATOM 1441 N N . GLU A 1 177 ? 6.723 -35.764 -2.255 1.00 26.22 177 GLU A N 1
ATOM 1442 C CA . GLU A 1 177 ? 6.506 -37.214 -2.093 1.00 26.22 177 GLU A CA 1
ATOM 1443 C C . GLU A 1 177 ? 6.381 -37.508 -0.591 1.00 26.22 177 GLU A C 1
ATOM 1445 O O . GLU A 1 177 ? 7.158 -36.918 0.199 1.00 26.22 177 GLU A O 1
#